Protein AF-A0A8J7U0M1-F1 (afdb_monomer_lite)

Structure (mmCIF, N/CA/C/O backbone):
data_AF-A0A8J7U0M1-F1
#
_entry.id   AF-A0A8J7U0M1-F1
#
loop_
_atom_site.group_PDB
_atom_site.id
_atom_site.type_symbol
_atom_site.label_atom_id
_atom_site.label_alt_id
_atom_site.label_comp_id
_atom_site.label_asym_id
_atom_site.label_entity_id
_atom_site.label_seq_id
_atom_site.pdbx_PDB_ins_code
_atom_site.Cartn_x
_atom_site.Cartn_y
_atom_site.Cartn_z
_atom_site.occupancy
_atom_site.B_iso_or_equiv
_atom_site.auth_seq_id
_atom_site.auth_comp_id
_atom_site.auth_asym_id
_atom_site.auth_atom_id
_atom_site.pdbx_PDB_model_num
ATOM 1 N N . MET A 1 1 ? 7.357 3.465 -23.483 1.00 77.12 1 MET A N 1
ATOM 2 C CA . MET A 1 1 ? 7.680 2.810 -22.212 1.00 77.12 1 MET A CA 1
ATOM 3 C C . MET A 1 1 ? 8.753 1.786 -22.417 1.00 77.12 1 MET A C 1
ATOM 5 O O . MET A 1 1 ? 8.476 0.642 -22.758 1.00 77.12 1 MET A O 1
ATOM 9 N N . ASP A 1 2 ? 9.980 2.269 -22.268 1.00 95.38 2 ASP A N 1
ATOM 10 C CA . ASP A 1 2 ? 11.102 1.433 -21.863 1.00 95.38 2 ASP A CA 1
ATOM 11 C C . ASP A 1 2 ? 11.001 1.107 -20.358 1.00 95.38 2 ASP A C 1
ATOM 13 O O . ASP A 1 2 ? 10.103 1.587 -19.653 1.00 95.38 2 ASP A O 1
ATOM 17 N N . ASP A 1 3 ? 11.905 0.256 -19.880 1.00 96.00 3 ASP A N 1
ATOM 18 C CA . ASP A 1 3 ? 11.908 -0.221 -18.497 1.00 96.00 3 ASP A CA 1
ATOM 19 C C . ASP A 1 3 ? 12.169 0.903 -17.480 1.00 96.00 3 ASP A C 1
ATOM 21 O O . ASP A 1 3 ? 11.611 0.868 -16.379 1.00 96.00 3 ASP A O 1
ATOM 25 N N . ASP A 1 4 ? 12.952 1.925 -17.842 1.00 97.00 4 ASP A N 1
ATOM 26 C CA . ASP A 1 4 ? 13.247 3.063 -16.964 1.00 97.00 4 ASP A CA 1
ATOM 27 C C . ASP A 1 4 ? 11.992 3.921 -16.759 1.00 97.00 4 ASP A C 1
ATOM 29 O O . ASP A 1 4 ? 11.674 4.321 -15.632 1.00 97.00 4 ASP A O 1
ATOM 33 N N . GLU A 1 5 ? 11.223 4.141 -17.828 1.00 96.81 5 GLU A N 1
ATOM 34 C CA . GLU A 1 5 ? 9.933 4.831 -17.780 1.00 96.81 5 GLU A CA 1
ATOM 35 C C . GLU A 1 5 ? 8.925 4.062 -16.902 1.00 96.81 5 GLU A C 1
ATOM 37 O O . GLU A 1 5 ? 8.263 4.651 -16.039 1.00 96.81 5 GLU A O 1
ATOM 42 N N . VAL A 1 6 ? 8.853 2.732 -17.050 1.00 95.69 6 VAL A N 1
ATOM 43 C CA . VAL A 1 6 ? 8.009 1.860 -16.208 1.00 95.69 6 VAL A CA 1
ATOM 44 C C . VAL A 1 6 ? 8.426 1.948 -14.741 1.00 95.69 6 VAL A C 1
ATOM 46 O O . VAL A 1 6 ? 7.576 2.084 -13.852 1.00 95.69 6 VAL A O 1
ATOM 49 N N . PHE A 1 7 ? 9.726 1.874 -14.465 1.00 94.62 7 PHE A N 1
ATOM 50 C CA . PHE A 1 7 ? 10.244 1.880 -13.103 1.00 94.62 7 PHE A CA 1
ATOM 51 C C . PHE A 1 7 ? 10.018 3.229 -12.410 1.00 94.62 7 PHE A C 1
ATOM 53 O O . PHE A 1 7 ? 9.607 3.268 -11.240 1.00 94.62 7 PHE A O 1
ATOM 60 N N . ALA A 1 8 ? 10.213 4.334 -13.132 1.00 96.56 8 ALA A N 1
ATOM 61 C CA . ALA A 1 8 ? 9.915 5.677 -12.649 1.00 96.56 8 ALA A CA 1
ATOM 62 C C . ALA A 1 8 ? 8.422 5.829 -12.309 1.00 96.56 8 ALA A C 1
ATOM 64 O O . ALA A 1 8 ? 8.086 6.286 -11.210 1.00 96.56 8 ALA A O 1
ATOM 65 N N . ALA A 1 9 ? 7.531 5.363 -13.191 1.00 96.38 9 ALA A N 1
ATOM 66 C CA . ALA A 1 9 ? 6.088 5.383 -12.954 1.00 96.38 9 ALA A CA 1
ATOM 67 C C . ALA A 1 9 ? 5.694 4.549 -11.721 1.00 96.38 9 ALA A C 1
ATOM 69 O O . ALA A 1 9 ? 4.984 5.041 -10.841 1.00 96.38 9 ALA A O 1
ATOM 70 N N . CYS A 1 10 ? 6.213 3.323 -11.592 1.00 93.62 10 CYS A N 1
ATOM 71 C CA . CYS A 1 10 ? 5.957 2.464 -10.429 1.00 93.62 10 CYS A CA 1
ATOM 72 C C . CYS A 1 10 ? 6.411 3.119 -9.121 1.00 93.62 10 CYS A C 1
ATOM 74 O O . CYS A 1 10 ? 5.746 3.012 -8.090 1.00 93.62 10 CYS A O 1
ATOM 76 N N . THR A 1 11 ? 7.552 3.799 -9.156 1.00 94.75 11 THR A N 1
ATOM 77 C CA . THR A 1 11 ? 8.130 4.476 -7.996 1.00 94.75 11 THR A CA 1
ATOM 78 C C . THR A 1 11 ? 7.274 5.664 -7.550 1.00 94.75 11 THR A C 1
ATOM 80 O O . THR A 1 11 ? 7.061 5.846 -6.350 1.00 94.75 11 THR A O 1
ATOM 83 N N . THR A 1 12 ? 6.724 6.433 -8.491 1.00 97.31 12 THR A N 1
ATOM 84 C CA . THR A 1 12 ? 5.765 7.509 -8.195 1.00 97.31 12 THR A CA 1
ATOM 85 C C . THR A 1 12 ? 4.458 6.962 -7.629 1.00 97.31 12 THR A C 1
ATOM 87 O O . THR A 1 12 ? 4.068 7.358 -6.532 1.00 97.31 12 THR A O 1
ATOM 90 N N . LEU A 1 13 ? 3.848 5.976 -8.290 1.00 95.19 13 LEU A N 1
ATOM 91 C CA . LEU A 1 13 ? 2.575 5.391 -7.853 1.00 95.19 13 LEU A CA 1
ATOM 92 C C . LEU A 1 13 ? 2.665 4.743 -6.464 1.00 95.19 13 LEU A C 1
ATOM 94 O O . LEU A 1 13 ? 1.729 4.835 -5.673 1.00 95.19 13 LEU A O 1
ATOM 98 N N . ARG A 1 14 ? 3.801 4.118 -6.121 1.00 93.62 14 ARG A N 1
ATOM 99 C CA . ARG A 1 14 ? 4.022 3.556 -4.777 1.00 93.62 14 ARG A CA 1
ATOM 100 C C . ARG A 1 14 ? 4.056 4.631 -3.690 1.00 93.62 14 ARG A C 1
ATOM 102 O O . ARG A 1 14 ? 3.547 4.382 -2.600 1.00 93.62 14 ARG A O 1
ATOM 109 N N . ARG A 1 15 ? 4.633 5.806 -3.968 1.00 96.19 15 ARG A N 1
ATOM 110 C CA . ARG A 1 15 ? 4.640 6.932 -3.018 1.00 96.19 15 ARG A CA 1
ATOM 111 C C . ARG A 1 15 ? 3.250 7.530 -2.845 1.00 96.19 15 ARG A C 1
ATOM 113 O O . ARG A 1 15 ? 2.801 7.661 -1.717 1.00 96.19 15 ARG A O 1
ATOM 120 N N . GLU A 1 16 ? 2.544 7.787 -3.941 1.00 97.00 16 GLU A N 1
ATOM 121 C CA . GLU A 1 16 ? 1.170 8.311 -3.894 1.00 97.00 16 GLU A CA 1
ATOM 122 C C . GLU A 1 16 ? 0.218 7.362 -3.151 1.00 97.00 16 GLU A C 1
ATOM 124 O O . GLU A 1 16 ? -0.631 7.794 -2.363 1.00 97.00 16 GLU A O 1
ATOM 129 N N . LEU A 1 17 ? 0.391 6.051 -3.355 1.00 94.38 17 LEU A N 1
ATOM 130 C CA . LEU A 1 17 ? -0.322 5.037 -2.590 1.00 94.38 17 LEU A CA 1
ATOM 131 C C . LEU A 1 17 ? 0.034 5.124 -1.100 1.00 94.38 17 LEU A C 1
ATOM 133 O O . LEU A 1 17 ? -0.871 5.150 -0.271 1.00 94.38 17 LEU A O 1
ATOM 137 N N . ALA A 1 18 ? 1.320 5.196 -0.748 1.00 95.19 18 ALA A N 1
ATOM 138 C CA . ALA A 1 18 ? 1.755 5.307 0.644 1.00 95.19 18 ALA A CA 1
ATOM 139 C C . ALA A 1 18 ? 1.185 6.557 1.340 1.00 95.19 18 ALA A C 1
ATOM 141 O O . ALA A 1 18 ? 0.660 6.439 2.448 1.00 95.19 18 ALA A O 1
ATOM 142 N N . ASP A 1 19 ? 1.201 7.713 0.675 1.00 97.69 19 ASP A N 1
ATOM 143 C CA . ASP A 1 19 ? 0.640 8.965 1.198 1.00 97.69 19 ASP A CA 1
ATOM 144 C C . ASP A 1 19 ? -0.876 8.849 1.421 1.00 97.69 19 ASP A C 1
ATOM 146 O O . ASP A 1 19 ? -1.402 9.234 2.471 1.00 97.69 19 ASP A O 1
ATOM 150 N N . SER A 1 20 ? -1.586 8.232 0.472 1.00 95.12 20 SER A N 1
ATOM 151 C CA . SER A 1 20 ? -3.023 7.968 0.597 1.00 95.12 20 SER A CA 1
ATOM 152 C C . SER A 1 20 ? -3.324 7.057 1.788 1.00 95.12 20 SER A C 1
ATOM 154 O O . SER A 1 20 ? -4.229 7.339 2.577 1.00 95.12 20 SER A O 1
ATOM 156 N N . LEU A 1 21 ? -2.549 5.984 1.959 1.00 95.56 21 LEU A N 1
ATOM 157 C CA . LEU A 1 21 ? -2.709 5.031 3.058 1.00 95.56 21 LEU A CA 1
ATOM 158 C C . LEU A 1 21 ? -2.367 5.641 4.423 1.00 95.56 21 LEU A C 1
ATOM 160 O O . LEU A 1 21 ? -3.041 5.330 5.406 1.00 95.56 21 LE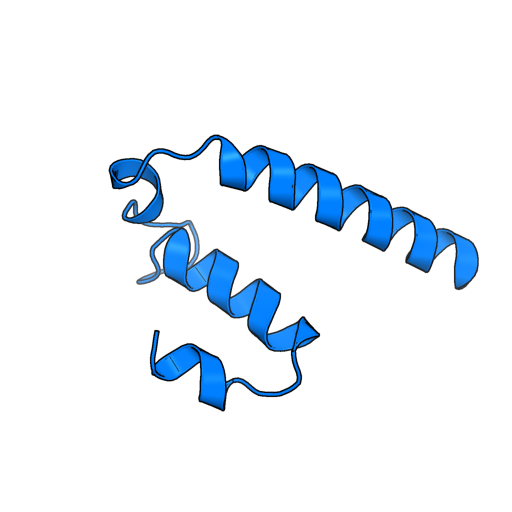U A O 1
ATOM 164 N N . ALA A 1 22 ? -1.379 6.537 4.488 1.00 96.25 22 ALA A N 1
ATOM 165 C CA . ALA A 1 22 ? -1.006 7.248 5.711 1.00 96.25 22 ALA A CA 1
ATOM 166 C C . ALA A 1 22 ? -2.132 8.155 6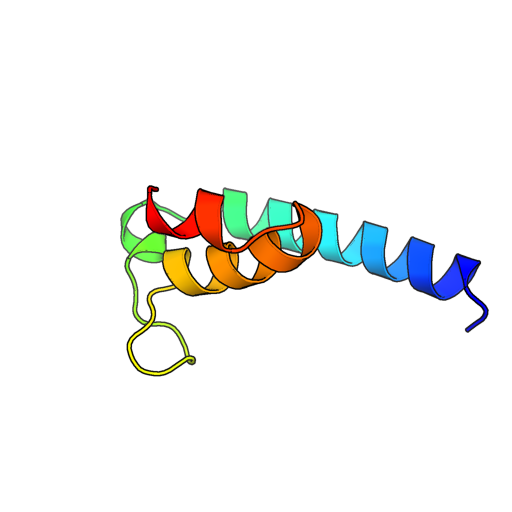.240 1.00 96.25 22 ALA A C 1
ATOM 168 O O . ALA A 1 22 ? -2.221 8.393 7.443 1.00 96.25 22 ALA A O 1
ATOM 169 N N . SER A 1 23 ? -3.021 8.626 5.359 1.00 96.50 23 SER A N 1
ATOM 170 C CA . SER A 1 23 ? -4.179 9.447 5.737 1.00 96.50 23 SER A CA 1
ATOM 171 C C . SER A 1 23 ? -5.348 8.655 6.347 1.00 96.50 23 SER A C 1
ATOM 173 O O . SER A 1 23 ? -6.280 9.249 6.897 1.00 96.50 23 SER A O 1
ATOM 175 N N . LEU A 1 24 ? -5.332 7.320 6.256 1.00 97.44 24 LEU A N 1
ATOM 176 C CA . LEU A 1 24 ? -6.445 6.485 6.700 1.00 97.44 24 LEU A CA 1
ATOM 177 C C . LEU A 1 24 ? -6.473 6.320 8.222 1.00 97.44 24 LEU A C 1
ATOM 179 O O . LEU A 1 24 ? -5.515 5.878 8.856 1.00 97.44 24 LEU A O 1
ATOM 183 N N . THR A 1 25 ? -7.640 6.575 8.806 1.00 97.56 25 THR A N 1
ATOM 184 C CA . THR A 1 25 ? -7.919 6.293 10.218 1.00 97.56 25 THR A CA 1
ATOM 185 C C . THR A 1 25 ? -7.992 4.783 10.491 1.00 97.56 25 THR A C 1
ATOM 187 O O . THR A 1 25 ? -8.353 4.010 9.596 1.00 97.56 25 THR A O 1
ATOM 190 N N . PRO A 1 26 ? -7.765 4.332 11.741 1.00 95.88 26 PRO A N 1
ATOM 191 C CA . PRO A 1 26 ? -7.884 2.917 12.111 1.00 95.88 26 PRO A CA 1
ATOM 192 C C . PRO A 1 26 ? -9.229 2.283 11.722 1.00 95.88 26 PRO A C 1
ATOM 194 O O . PRO A 1 26 ? -9.278 1.142 11.272 1.00 95.88 26 PRO A O 1
ATOM 197 N N . THR A 1 27 ? -10.330 3.031 11.824 1.00 97.44 27 THR A N 1
ATOM 198 C CA . THR A 1 27 ? -11.659 2.548 11.421 1.00 97.44 27 THR A CA 1
ATOM 199 C C . THR A 1 27 ? -11.779 2.379 9.905 1.00 97.44 27 THR A C 1
ATOM 201 O O . THR A 1 27 ? -12.437 1.450 9.442 1.00 97.44 27 THR A O 1
ATOM 204 N N . GLN A 1 28 ? -11.145 3.247 9.108 1.00 97.44 28 GLN A N 1
ATOM 205 C CA . GLN A 1 28 ? -11.146 3.123 7.646 1.00 97.44 28 GLN A CA 1
ATOM 206 C C . GLN A 1 28 ? -10.354 1.903 7.169 1.00 97.44 28 GLN A C 1
ATOM 208 O O . GLN A 1 28 ? -10.793 1.245 6.2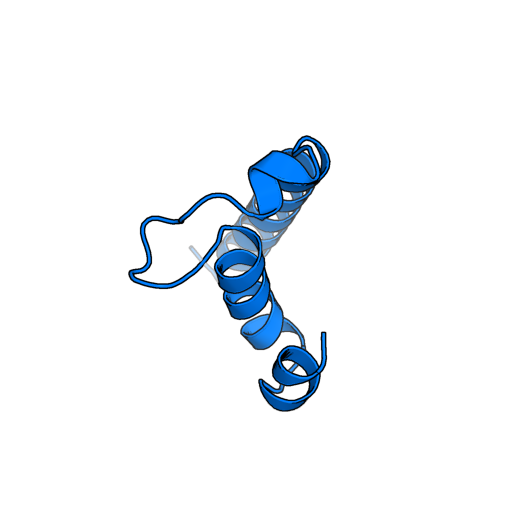29 1.00 97.44 28 GLN A O 1
ATOM 213 N N . TRP A 1 29 ? -9.265 1.546 7.852 1.00 97.44 29 TRP A N 1
ATOM 214 C CA . TRP A 1 29 ? -8.501 0.324 7.568 1.00 97.44 29 TRP A CA 1
ATOM 215 C C . TRP A 1 29 ? -9.340 -0.959 7.665 1.00 97.44 29 TRP A C 1
ATOM 217 O O . TRP A 1 29 ? -9.103 -1.913 6.923 1.00 97.44 29 TRP A O 1
ATOM 227 N N . GLN A 1 30 ? -10.352 -0.959 8.535 1.00 97.38 30 GLN A N 1
ATOM 228 C CA . GLN A 1 30 ? -11.242 -2.098 8.764 1.00 97.38 30 GLN A CA 1
ATOM 229 C C . GLN A 1 30 ? -12.485 -2.099 7.860 1.00 97.38 30 GLN A C 1
ATOM 231 O O . GLN A 1 30 ? -13.282 -3.035 7.930 1.00 97.38 30 GLN A O 1
ATOM 236 N N . LYS A 1 31 ? -12.678 -1.085 7.002 1.00 97.75 31 LYS A N 1
ATOM 237 C CA . LYS A 1 31 ? -13.824 -1.059 6.082 1.00 97.75 31 LYS A CA 1
ATOM 238 C C . LYS A 1 31 ? -13.710 -2.160 5.018 1.00 97.75 31 LYS A C 1
ATOM 240 O O . LYS A 1 31 ? -12.596 -2.442 4.569 1.00 97.75 31 LYS A O 1
ATOM 245 N N . PRO A 1 32 ? -14.841 -2.741 4.572 1.00 97.62 32 PRO A N 1
ATOM 246 C CA . PRO A 1 32 ? -14.864 -3.622 3.411 1.00 97.62 32 PRO A CA 1
ATOM 247 C C . PRO A 1 32 ? -14.287 -2.929 2.175 1.00 97.62 32 PRO A C 1
ATOM 249 O O . PRO A 1 32 ? -14.564 -1.755 1.919 1.00 97.62 32 PRO A O 1
ATOM 252 N N . SER A 1 33 ? -13.484 -3.668 1.423 1.00 95.81 33 SER A N 1
ATOM 253 C CA . SER A 1 33 ? -12.954 -3.256 0.128 1.00 95.81 33 SER A CA 1
ATOM 254 C C . SER A 1 33 ? -13.863 -3.730 -1.013 1.00 95.81 33 SER A C 1
ATOM 256 O O . SER A 1 33 ? -14.871 -4.401 -0.791 1.00 95.81 33 SER A O 1
ATOM 258 N N . LEU A 1 34 ? -13.486 -3.402 -2.251 1.00 95.44 34 LEU A N 1
ATOM 259 C CA . LEU A 1 34 ? -14.135 -3.943 -3.449 1.00 95.44 34 LEU A CA 1
ATOM 260 C C . LEU A 1 34 ? -13.747 -5.406 -3.724 1.00 95.44 34 LEU A C 1
ATOM 262 O O . LEU A 1 34 ? -14.447 -6.096 -4.462 1.00 95.44 34 LEU A O 1
ATOM 266 N N . CYS A 1 35 ? -12.659 -5.895 -3.125 1.00 95.38 35 CYS A N 1
ATOM 267 C CA . CYS A 1 35 ? -12.329 -7.313 -3.126 1.00 95.38 35 CYS A CA 1
ATOM 268 C C . CYS A 1 35 ? -13.246 -8.017 -2.121 1.00 95.38 35 CYS A C 1
ATOM 270 O O . CYS A 1 35 ? -13.198 -7.750 -0.917 1.00 95.38 35 CYS A O 1
ATOM 272 N N . ALA A 1 36 ? -14.113 -8.898 -2.621 1.00 95.69 36 ALA A N 1
ATOM 273 C CA . ALA A 1 36 ? -15.112 -9.570 -1.802 1.00 95.69 36 ALA A CA 1
ATOM 274 C C . ALA A 1 36 ? -14.470 -10.287 -0.601 1.00 95.69 36 ALA A C 1
ATOM 276 O O . ALA A 1 36 ? -13.516 -11.049 -0.744 1.00 95.69 36 ALA A O 1
ATOM 277 N N . GLY A 1 37 ? -15.008 -10.026 0.592 1.00 95.06 37 GLY A N 1
ATOM 278 C CA . GLY A 1 37 ? -14.528 -10.609 1.845 1.00 95.06 37 GLY A CA 1
ATOM 279 C C .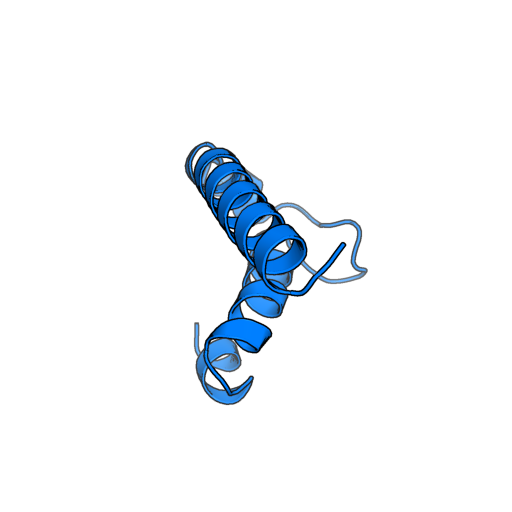 GLY A 1 37 ? -13.254 -9.977 2.414 1.00 95.06 37 GLY A C 1
ATOM 280 O O . GLY A 1 37 ? -12.798 -10.417 3.465 1.00 95.06 37 GLY A O 1
ATOM 281 N N . TRP A 1 38 ? -12.667 -8.967 1.764 1.00 97.75 38 TRP A N 1
ATOM 282 C CA . TRP A 1 38 ? -11.426 -8.338 2.221 1.00 97.75 38 TRP A CA 1
ATOM 283 C C . TRP A 1 38 ? -11.679 -6.929 2.742 1.00 97.75 38 TRP A C 1
ATOM 285 O O . TRP A 1 38 ? -12.424 -6.155 2.137 1.00 97.75 38 TRP A O 1
ATOM 295 N N . THR A 1 39 ? -11.022 -6.568 3.842 1.00 98.00 39 THR A N 1
ATOM 296 C CA . THR A 1 39 ? -10.946 -5.173 4.291 1.00 98.00 39 THR A CA 1
ATOM 297 C C . THR A 1 39 ? -9.877 -4.411 3.508 1.00 98.00 39 THR A C 1
ATOM 299 O O . THR A 1 39 ? -9.041 -5.014 2.828 1.00 98.00 39 THR A O 1
ATOM 302 N N . VAL A 1 40 ? -9.863 -3.081 3.631 1.00 96.81 40 VAL A N 1
ATOM 303 C CA . VAL A 1 40 ? -8.787 -2.238 3.078 1.00 96.81 40 VAL A CA 1
ATOM 304 C C . VAL A 1 40 ? -7.410 -2.735 3.535 1.00 96.81 40 VAL A C 1
ATOM 306 O O . VAL A 1 40 ? -6.504 -2.855 2.713 1.00 96.81 40 VAL A O 1
ATOM 309 N N . ARG A 1 41 ? -7.266 -3.115 4.814 1.00 96.00 41 ARG A N 1
ATOM 310 C CA . ARG A 1 41 ? -6.022 -3.683 5.358 1.00 96.00 41 ARG A CA 1
ATOM 311 C C . ARG A 1 41 ? -5.559 -4.937 4.617 1.00 96.00 41 ARG A C 1
ATOM 313 O O . ARG A 1 41 ? -4.383 -5.030 4.277 1.00 96.00 41 ARG A O 1
ATOM 320 N N . VAL A 1 42 ? -6.470 -5.870 4.341 1.00 96.19 42 VAL A N 1
ATOM 321 C CA . VAL A 1 42 ? -6.132 -7.126 3.652 1.00 96.19 42 VAL A CA 1
ATOM 322 C C . VAL A 1 42 ? -5.724 -6.863 2.199 1.00 96.19 42 VAL A C 1
ATOM 324 O O . VAL A 1 42 ? -4.729 -7.421 1.743 1.00 96.19 42 VAL A O 1
ATOM 327 N N . VAL A 1 43 ? -6.421 -5.970 1.484 1.00 95.12 43 VAL A N 1
ATOM 328 C CA . VAL A 1 43 ? -6.058 -5.605 0.097 1.00 95.12 43 VAL A CA 1
ATOM 329 C C . VAL A 1 43 ? -4.682 -4.955 0.027 1.00 95.12 43 VAL A C 1
ATOM 331 O O . VAL A 1 43 ? -3.854 -5.371 -0.778 1.00 95.12 43 VAL A O 1
ATOM 334 N N . VAL A 1 44 ? -4.417 -3.950 0.864 1.00 94.19 44 VAL A N 1
ATOM 335 C CA . VAL A 1 44 ? -3.098 -3.294 0.910 1.00 94.19 44 VAL A CA 1
ATOM 336 C C . VAL A 1 44 ? -2.015 -4.319 1.195 1.00 94.19 44 VAL A C 1
ATOM 338 O O . VAL A 1 44 ? -0.962 -4.330 0.565 1.00 94.19 44 VAL A O 1
ATOM 341 N N . GLY A 1 45 ? -2.319 -5.223 2.110 1.00 91.62 45 GLY A N 1
ATOM 342 C CA . GLY A 1 45 ? -1.470 -6.334 2.424 1.00 91.62 45 GLY A CA 1
ATOM 343 C C . GLY A 1 45 ? -1.091 -7.238 1.265 1.00 91.62 45 GLY A C 1
ATOM 344 O O . GLY A 1 45 ? 0.084 -7.499 1.012 1.00 91.62 45 GLY A O 1
ATOM 345 N N .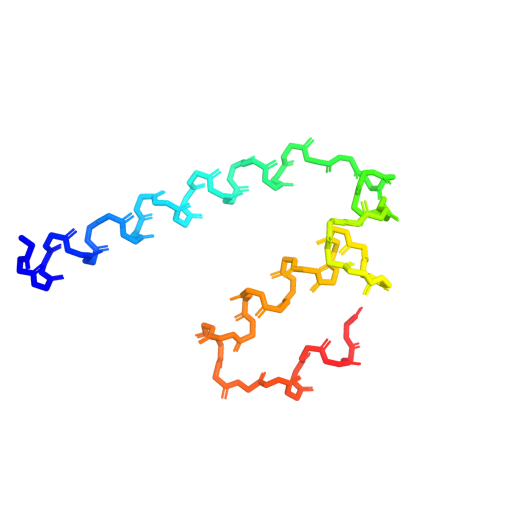 HIS A 1 46 ? -2.102 -7.654 0.511 1.00 90.56 46 HIS A N 1
ATOM 346 C CA . HIS A 1 46 ? -1.933 -8.427 -0.709 1.00 90.56 46 HIS A CA 1
ATOM 347 C C . HIS A 1 46 ? -1.037 -7.713 -1.735 1.00 90.56 46 HIS A C 1
ATOM 349 O O . HIS A 1 46 ? -0.176 -8.356 -2.336 1.00 90.56 46 HIS A O 1
ATOM 355 N N . LEU A 1 47 ? -1.181 -6.391 -1.894 1.00 89.44 47 LEU A N 1
ATOM 356 C CA . LEU A 1 47 ? -0.323 -5.597 -2.784 1.00 89.44 47 LEU A CA 1
ATOM 357 C C . LEU A 1 47 ? 1.144 -5.593 -2.325 1.00 89.44 47 LEU A C 1
ATOM 359 O O . LEU A 1 47 ? 2.050 -5.655 -3.157 1.00 89.44 47 LEU A O 1
ATOM 363 N N . LEU A 1 48 ? 1.387 -5.533 -1.013 1.00 88.06 48 LEU A N 1
ATOM 364 C CA . LEU A 1 48 ? 2.737 -5.522 -0.446 1.00 88.06 48 LEU A CA 1
ATOM 365 C C . LEU A 1 48 ? 3.411 -6.898 -0.492 1.00 88.06 48 LEU A C 1
ATOM 367 O O . LEU A 1 48 ? 4.618 -6.964 -0.712 1.00 88.06 48 LEU A O 1
ATOM 371 N N . ALA A 1 49 ? 2.654 -7.991 -0.359 1.00 84.69 49 ALA A N 1
ATOM 372 C CA . ALA A 1 49 ? 3.199 -9.350 -0.407 1.00 84.69 49 ALA A CA 1
ATOM 373 C C . ALA A 1 49 ? 3.925 -9.662 -1.732 1.00 84.69 49 ALA A C 1
ATOM 375 O O . ALA A 1 49 ? 4.910 -10.401 -1.751 1.00 84.69 49 ALA A O 1
ATOM 376 N N . ALA A 1 50 ? 3.479 -9.061 -2.839 1.00 77.94 50 ALA A N 1
ATO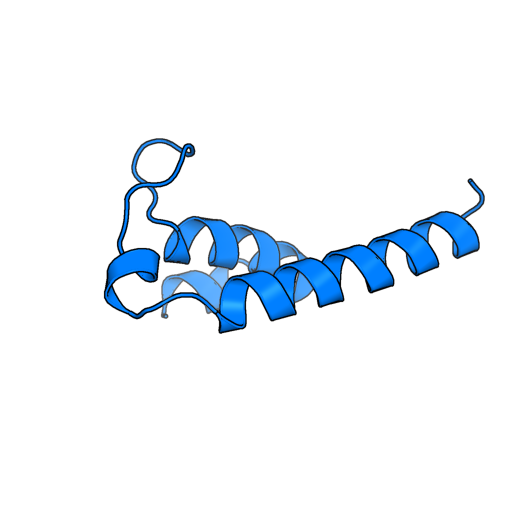M 377 C CA . ALA A 1 50 ? 4.143 -9.176 -4.136 1.00 77.94 50 ALA A CA 1
ATOM 378 C C . ALA A 1 50 ? 5.510 -8.462 -4.187 1.00 77.94 50 ALA A C 1
ATOM 380 O O . ALA A 1 50 ? 6.336 -8.785 -5.037 1.00 77.94 50 ALA A O 1
ATOM 381 N N . LEU A 1 51 ? 5.756 -7.499 -3.292 1.00 76.38 51 LEU A N 1
ATOM 382 C CA . LEU A 1 51 ? 6.998 -6.724 -3.222 1.00 76.38 51 LEU A CA 1
ATOM 383 C C . LEU A 1 51 ? 8.032 -7.357 -2.284 1.00 76.38 51 LEU A C 1
ATOM 385 O O . LEU A 1 51 ? 9.227 -7.199 -2.516 1.00 76.38 51 LEU A O 1
ATOM 389 N N . THR A 1 52 ? 7.589 -8.050 -1.230 1.00 71.69 52 THR A N 1
ATOM 390 C CA . THR A 1 52 ? 8.469 -8.597 -0.179 1.00 71.69 52 THR A CA 1
ATOM 391 C C . THR A 1 52 ? 8.891 -10.050 -0.407 1.00 71.69 52 THR A C 1
ATOM 393 O O . THR A 1 52 ? 9.781 -10.539 0.279 1.00 71.69 52 THR A O 1
ATOM 396 N N . GLY A 1 53 ? 8.328 -10.738 -1.404 1.00 56.53 53 GLY A N 1
ATOM 397 C CA . GLY A 1 53 ? 8.854 -12.021 -1.884 1.00 56.53 53 GLY A CA 1
ATOM 398 C C . GLY A 1 53 ? 8.280 -13.284 -1.232 1.00 56.53 53 GLY A C 1
ATOM 399 O O . GLY A 1 53 ? 8.682 -14.378 -1.623 1.00 56.53 53 GLY A O 1
ATOM 400 N N . SER A 1 54 ? 7.304 -13.200 -0.318 1.00 54.50 54 SER A N 1
ATOM 401 C CA . SER A 1 54 ? 6.440 -14.350 0.002 1.00 54.50 54 SER A CA 1
ATOM 402 C C . SER A 1 54 ? 5.122 -13.944 0.682 1.00 54.50 54 SER A C 1
ATOM 404 O O . SER A 1 54 ? 5.092 -13.062 1.534 1.00 54.50 54 SER A O 1
ATOM 406 N N . LEU A 1 55 ? 4.027 -14.648 0.360 1.00 54.72 55 LEU A N 1
ATOM 407 C CA . LEU A 1 55 ? 2.728 -14.534 1.050 1.00 54.72 55 LEU A CA 1
ATOM 408 C C . LEU A 1 55 ? 2.775 -15.023 2.515 1.00 54.72 55 LEU A C 1
ATOM 410 O O . LEU A 1 55 ? 1.858 -14.737 3.282 1.00 54.72 55 LEU A O 1
ATOM 414 N N . GLY A 1 56 ? 3.821 -15.766 2.903 1.00 53.53 56 GLY A N 1
ATOM 415 C CA . GLY A 1 56 ? 3.934 -16.418 4.211 1.00 53.53 56 GLY A CA 1
ATOM 416 C C . GLY A 1 56 ? 4.116 -15.447 5.378 1.00 53.53 56 GLY A C 1
ATOM 417 O O . GLY A 1 56 ? 3.568 -15.680 6.449 1.00 53.53 56 GLY A O 1
ATOM 418 N N . GLU A 1 57 ? 4.803 -14.326 5.163 1.00 54.38 57 GLU A N 1
ATOM 419 C CA . GLU A 1 57 ? 4.938 -13.270 6.179 1.00 54.38 57 GLU A CA 1
ATOM 420 C C . GLU A 1 57 ? 3.649 -12.455 6.352 1.00 54.38 57 GLU A C 1
ATOM 422 O O . GLU A 1 57 ? 3.432 -11.857 7.403 1.00 54.38 57 GLU A O 1
ATOM 427 N N . PHE A 1 58 ? 2.762 -12.464 5.351 1.00 52.72 58 PHE A N 1
ATOM 428 C CA . PHE A 1 58 ? 1.533 -11.674 5.368 1.00 52.72 58 PHE A CA 1
ATOM 429 C C . PHE A 1 58 ? 0.404 -12.317 6.193 1.00 52.72 58 PHE A C 1
ATOM 431 O O . PHE A 1 58 ? -0.438 -11.620 6.745 1.00 52.72 58 PHE A O 1
ATOM 438 N N . ALA A 1 59 ? 0.386 -13.647 6.314 1.00 54.69 59 ALA A N 1
ATOM 439 C CA . ALA A 1 59 ? -0.675 -14.383 7.011 1.00 54.69 59 ALA A CA 1
ATOM 440 C C . ALA A 1 59 ? -0.617 -14.290 8.552 1.00 54.69 59 ALA A C 1
ATOM 442 O O . ALA A 1 59 ? -1.522 -14.782 9.224 1.00 54.69 59 ALA A O 1
ATOM 443 N N . ILE A 1 60 ? 0.450 -13.706 9.110 1.00 47.53 60 ILE A N 1
ATOM 444 C CA . ILE A 1 60 ? 0.736 -13.670 10.557 1.00 47.53 60 ILE A CA 1
ATOM 445 C C . ILE A 1 60 ? 0.504 -12.258 11.152 1.00 47.53 60 ILE A C 1
ATOM 447 O O . ILE A 1 60 ? 0.573 -12.087 12.369 1.00 47.53 60 ILE A O 1
ATOM 451 N N . ALA A 1 61 ? 0.203 -11.250 10.321 1.00 48.91 61 ALA A N 1
ATOM 452 C CA . ALA A 1 61 ? -0.041 -9.855 10.720 1.00 48.91 61 ALA A CA 1
ATOM 453 C C . ALA A 1 61 ? -1.537 -9.492 10.752 1.00 48.91 61 ALA A C 1
ATOM 455 O O . ALA A 1 61 ? -1.926 -8.671 11.620 1.00 48.91 61 ALA A O 1
#

Sequence (61 aa):
MDDDEVFAACTTLRRELADSLASLTPTQWQKPSLCAGWTVRVVVGHLLAALTGSLGEFAIA

Radius of gyration: 13.59 Å; chains: 1; bounding box: 28×26×34 Å

Foldseek 3Di:
DPPVVVVVVVVVVVVVVVVVVVPDDPVQQQPDDPPPPDGVVVVVLVVCCVVVPHCVVSVVD

Secondary structure (DSSP, 8-state):
--HHHHHHHHHHHHHHHHHHHHT--HHHHTSB-SSTT-BHHHHHHHHHHHHHS-TTTGGG-

pLDDT: mean 87.86, std 15.48, range [47.53, 98.0]